Protein AF-A0AAJ0M7J4-F1 (afdb_monomer)

Secondary structure (DSSP, 8-state):
-HHHHHHHHHHHHHHHIIIIIIS--S-GGGS--SS--GGG-SSHHHIIIIIS--HHHHHHHHHHHHHHHHTT----TTTS-HHHHHHHHHHHHHHHHHHHHHHHHS---HHHHHHHHHHHHHHHHH---

Radius of gyration: 16.6 Å; Cα contacts (8 Å, |Δi|>4): 104; chains: 1; bounding box: 40×39×37 Å

Sequence (129 aa):
MIYTWWALTAAHDFFSVIFICILRWDEPHEWPPLFGSLSEAYSLRRFWGVFWHSLNRSLADAYLPLACLCLGLRGNKNTIHPALRALWVFFFSAVFHAAANCAQFGRPNMAKEMKFFMANFAVCHAETV

Foldseek 3Di:
DVVVVVVVQVVLVVVCCCCCPPVVPDDPVVSDDQAADPVQPPALLSCVPHGHGCVLLVVLLVCVVVVCVVVVNPDDSVRDDVLVSLVSSLLSQLVVVQVVCCVPPVDRPSVVSNVVSVVSSVR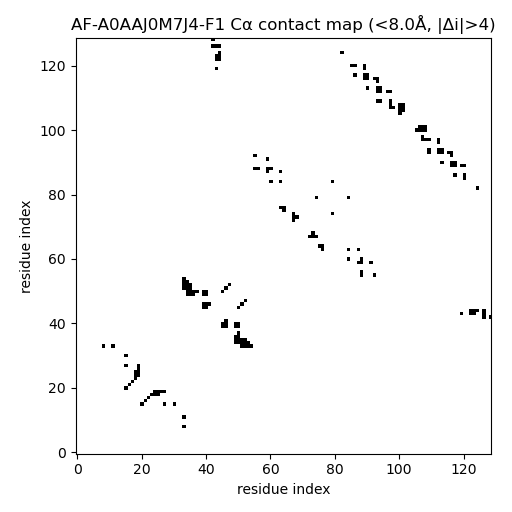SVPDPD

pLDDT: mean 87.59, std 9.08, range [57.28, 97.75]

Solvent-accessible surface area (backbone atoms only — not comparable to full-atom values): 7355 Å² total; per-residue (Å²): 110,69,68,60,50,54,52,51,52,53,50,49,54,55,49,48,47,44,37,38,73,71,67,60,77,50,58,76,81,80,63,63,78,63,54,47,58,75,85,55,44,82,43,69,46,34,26,62,72,54,19,42,61,55,76,62,49,64,56,38,59,72,46,43,66,59,55,30,55,79,68,70,47,92,59,58,87,92,66,55,54,68,68,57,54,49,50,48,40,34,52,52,48,18,53,52,54,20,51,48,40,26,73,76,68,72,45,83,41,46,71,60,32,41,53,52,31,52,50,51,46,52,52,38,66,70,54,86,125

Structure (mmCIF, N/CA/C/O backbone):
data_AF-A0AAJ0M7J4-F1
#
_entry.id   AF-A0AAJ0M7J4-F1
#
loop_
_atom_site.group_PDB
_atom_site.id
_atom_site.type_symbol
_atom_site.label_atom_id
_atom_site.label_alt_id
_atom_site.label_comp_id
_atom_site.label_asym_id
_atom_site.label_entity_id
_atom_site.label_seq_id
_atom_site.pdbx_PDB_ins_code
_atom_site.Cartn_x
_atom_site.Cartn_y
_atom_site.Cartn_z
_atom_site.occupancy
_atom_site.B_iso_or_equiv
_atom_site.auth_seq_id
_atom_site.auth_comp_id
_atom_site.auth_asym_id
_atom_site.auth_atom_id
_atom_site.pdbx_PDB_model_num
ATOM 1 N N . MET A 1 1 ? -10.564 0.235 7.846 1.00 63.06 1 MET A N 1
ATOM 2 C CA . MET A 1 1 ? -10.538 -0.324 6.476 1.00 63.06 1 MET A CA 1
ATOM 3 C C . MET A 1 1 ? -11.744 0.073 5.628 1.00 63.06 1 MET A C 1
ATOM 5 O O . MET A 1 1 ? -11.526 0.488 4.502 1.00 63.06 1 MET A O 1
ATOM 9 N N . ILE A 1 2 ? -12.987 0.026 6.129 1.00 74.38 2 ILE A N 1
ATOM 10 C CA . ILE A 1 2 ? -14.164 0.458 5.339 1.00 74.38 2 ILE A CA 1
ATOM 11 C C . ILE A 1 2 ? -14.093 1.951 4.965 1.00 74.38 2 ILE A C 1
ATOM 13 O O . ILE A 1 2 ? -14.268 2.301 3.806 1.00 74.38 2 ILE A O 1
ATOM 17 N N . TYR A 1 3 ? -13.749 2.828 5.915 1.00 77.69 3 TYR A N 1
ATOM 18 C CA . TYR A 1 3 ? -13.607 4.268 5.648 1.00 77.69 3 TYR A CA 1
ATOM 19 C C . TYR A 1 3 ? -12.571 4.589 4.566 1.00 77.69 3 TYR A C 1
ATOM 21 O O . TYR A 1 3 ? -12.837 5.381 3.671 1.00 77.69 3 TYR A O 1
ATOM 29 N N . THR A 1 4 ? -11.402 3.949 4.625 1.00 80.38 4 THR A N 1
ATOM 30 C CA . THR A 1 4 ? -10.334 4.134 3.633 1.00 80.38 4 THR A CA 1
ATOM 31 C C . THR A 1 4 ? -10.740 3.623 2.256 1.00 80.38 4 THR A C 1
ATOM 33 O O . THR A 1 4 ? -10.356 4.218 1.259 1.00 80.38 4 THR A O 1
ATOM 36 N N . TRP A 1 5 ? -11.535 2.551 2.198 1.00 82.44 5 TRP A N 1
ATOM 37 C CA . TRP A 1 5 ? -12.058 2.019 0.944 1.00 82.44 5 TRP A CA 1
ATOM 38 C C . TRP A 1 5 ? -12.991 3.026 0.265 1.00 82.44 5 TRP A C 1
ATOM 40 O O . TRP A 1 5 ? -12.717 3.445 -0.854 1.00 82.44 5 TRP A O 1
ATOM 50 N N . TRP A 1 6 ? -14.012 3.508 0.982 1.00 86.44 6 TRP A N 1
ATOM 51 C CA . TRP A 1 6 ? -14.934 4.517 0.452 1.00 86.44 6 TRP A CA 1
ATOM 52 C C . TRP A 1 6 ? -14.229 5.812 0.055 1.00 86.44 6 TRP A C 1
ATOM 54 O O . TRP A 1 6 ? -14.510 6.352 -1.008 1.00 86.44 6 TRP A O 1
ATOM 64 N N . ALA A 1 7 ? -13.303 6.297 0.886 1.00 87.75 7 ALA A N 1
ATOM 65 C CA . ALA A 1 7 ? -12.572 7.527 0.603 1.00 87.75 7 ALA A CA 1
ATOM 66 C C . ALA A 1 7 ? -11.730 7.421 -0.679 1.00 87.75 7 ALA A C 1
ATOM 68 O O . ALA A 1 7 ? -11.742 8.342 -1.492 1.00 87.75 7 ALA A O 1
ATOM 69 N N . LEU A 1 8 ? -11.025 6.301 -0.879 1.00 89.38 8 LEU A N 1
ATOM 70 C CA . LEU A 1 8 ? -10.204 6.088 -2.073 1.00 89.38 8 LEU A CA 1
ATOM 71 C C . LEU A 1 8 ? -11.051 5.888 -3.330 1.00 89.38 8 LEU A C 1
ATOM 73 O O . LEU A 1 8 ? -10.724 6.473 -4.357 1.00 89.38 8 LEU A O 1
ATOM 77 N N . THR A 1 9 ? -12.144 5.123 -3.253 1.00 90.81 9 THR A N 1
ATOM 78 C CA . THR A 1 9 ? -13.068 4.947 -4.385 1.00 90.81 9 THR A CA 1
ATOM 79 C C . THR A 1 9 ? -13.713 6.274 -4.775 1.00 90.81 9 THR A C 1
ATOM 81 O O . THR A 1 9 ? -13.679 6.647 -5.940 1.00 90.81 9 THR A O 1
ATOM 84 N N . ALA A 1 10 ? -14.208 7.048 -3.804 1.00 92.06 10 ALA A N 1
ATOM 85 C CA . ALA A 1 10 ? -14.803 8.353 -4.080 1.00 92.06 10 ALA A CA 1
ATOM 86 C C . ALA A 1 10 ?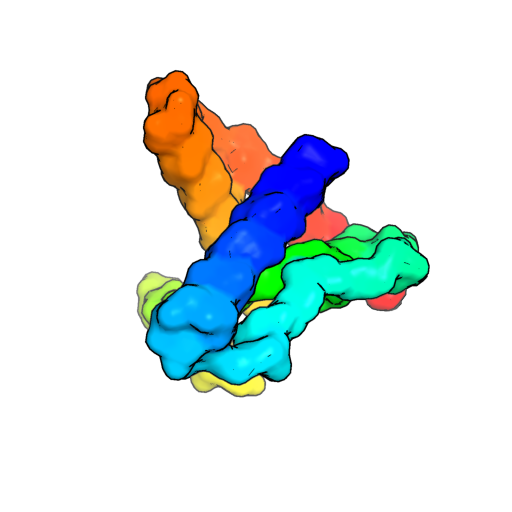 -13.798 9.327 -4.717 1.00 92.06 10 ALA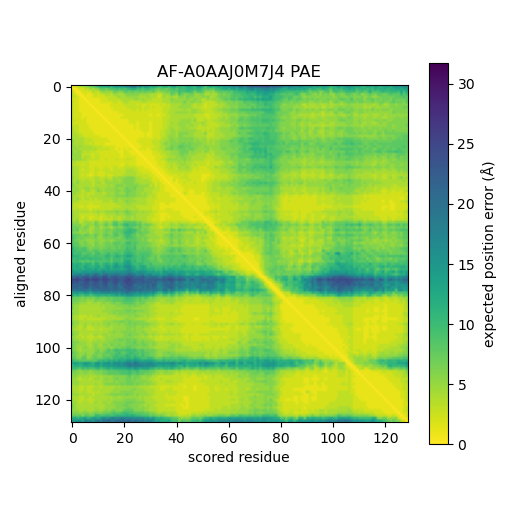 A C 1
ATOM 88 O O . ALA A 1 10 ? -14.145 10.039 -5.657 1.00 92.06 10 ALA A O 1
ATOM 89 N N . ALA A 1 11 ? -12.550 9.347 -4.236 1.00 92.50 11 ALA A N 1
ATOM 90 C CA . ALA A 1 11 ? -11.495 10.159 -4.835 1.00 92.50 11 ALA A CA 1
ATOM 91 C C . ALA A 1 11 ? -11.160 9.695 -6.262 1.00 92.50 11 ALA A C 1
ATOM 93 O O . ALA A 1 11 ? -11.044 10.527 -7.158 1.00 92.50 11 ALA A O 1
ATOM 94 N N . HIS A 1 12 ? -11.037 8.384 -6.481 1.00 93.12 12 HIS A N 1
ATOM 95 C CA . HIS A 1 12 ? -10.786 7.807 -7.799 1.00 93.12 12 HIS A CA 1
ATOM 96 C C . HIS A 1 12 ? -11.876 8.179 -8.800 1.00 93.12 12 HIS A C 1
ATOM 98 O O . HIS A 1 12 ? -11.569 8.698 -9.869 1.00 93.12 12 HIS A O 1
ATOM 104 N N . ASP A 1 13 ? -13.141 7.993 -8.430 1.00 93.94 13 ASP A N 1
ATOM 105 C CA . ASP A 1 13 ? -14.276 8.301 -9.295 1.00 93.94 13 ASP A CA 1
ATOM 106 C C . ASP A 1 13 ? -14.331 9.801 -9.601 1.00 93.94 13 ASP A C 1
ATOM 108 O O . ASP A 1 13 ? -14.456 10.195 -10.761 1.00 93.94 13 ASP A O 1
ATOM 112 N N . PHE A 1 14 ? -14.142 10.647 -8.583 1.00 96.00 14 PHE A N 1
ATOM 113 C CA . PHE A 1 14 ? -14.098 12.099 -8.746 1.00 96.00 14 PHE A CA 1
ATOM 114 C C . PHE A 1 14 ? -13.013 12.547 -9.733 1.00 96.00 14 PHE A C 1
ATOM 116 O O . PHE A 1 14 ? -13.300 13.309 -10.659 1.00 96.00 14 PHE A O 1
ATOM 123 N N . PHE A 1 15 ? -11.776 12.065 -9.575 1.00 95.50 15 PHE A N 1
ATOM 124 C CA . PHE A 1 15 ? -10.694 12.428 -10.487 1.00 95.50 15 PHE A CA 1
ATOM 125 C C . PHE A 1 15 ? -10.882 11.818 -11.879 1.00 95.50 15 PHE A C 1
ATOM 127 O O . PHE A 1 15 ? -10.659 12.524 -12.858 1.00 95.50 15 PHE A O 1
ATOM 134 N N . SER A 1 16 ? -11.382 10.585 -11.995 1.00 95.50 16 SER A N 1
ATOM 135 C CA . SER A 1 16 ? -11.656 9.971 -13.301 1.00 95.50 16 SER A CA 1
ATOM 136 C C . SER A 1 16 ? -12.633 10.816 -14.130 1.00 95.50 16 SER A C 1
ATOM 138 O O . SER A 1 16 ? -12.382 11.085 -15.302 1.00 95.50 16 SER A O 1
ATOM 140 N N . VAL A 1 17 ? -13.691 11.358 -13.512 1.00 96.44 17 VAL A N 1
ATOM 141 C CA . VAL A 1 17 ? -14.641 12.257 -14.187 1.00 96.44 17 VAL A CA 1
ATOM 142 C C . VAL A 1 17 ? -13.953 13.538 -14.656 1.00 96.44 17 VAL A C 1
ATOM 144 O O . VAL A 1 17 ? -14.190 13.989 -15.777 1.00 96.44 17 VAL A O 1
ATOM 147 N N . ILE A 1 18 ? -13.088 14.128 -13.830 1.00 97.50 18 ILE A N 1
A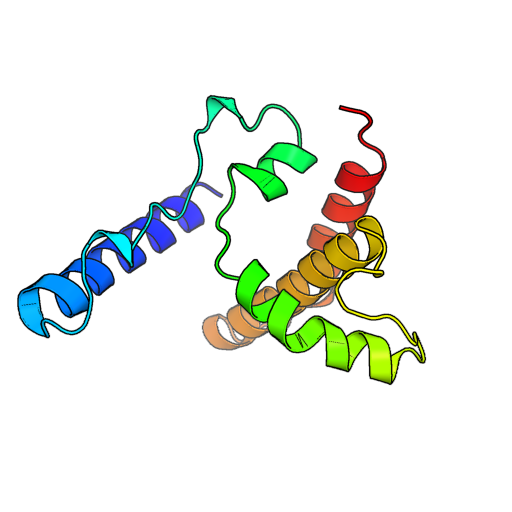TOM 148 C CA . ILE A 1 18 ? -12.354 15.341 -14.203 1.00 97.50 18 ILE A CA 1
ATOM 149 C C . ILE A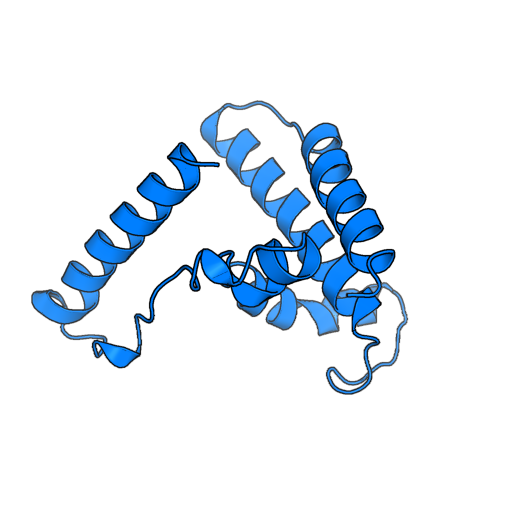 1 18 ? -11.429 15.068 -15.394 1.00 97.50 18 ILE A C 1
ATOM 151 O O . ILE A 1 18 ? -11.511 15.774 -16.398 1.00 97.50 18 ILE A O 1
ATOM 155 N N . PHE A 1 19 ? -10.572 14.054 -15.308 1.00 96.88 19 PHE A N 1
ATOM 156 C CA . PHE A 1 19 ? -9.533 13.805 -16.308 1.00 96.88 19 PHE A CA 1
ATOM 157 C C . PHE A 1 19 ? -10.103 13.271 -17.631 1.00 96.88 19 PHE A C 1
ATOM 159 O O . PHE A 1 19 ? -9.676 13.718 -18.697 1.00 96.88 19 PHE A O 1
ATOM 166 N N . ILE A 1 20 ? -11.128 12.414 -17.578 1.00 96.88 20 ILE A N 1
ATOM 167 C CA . ILE A 1 20 ? -11.746 11.812 -18.769 1.00 96.88 20 ILE A CA 1
ATOM 168 C C . ILE A 1 20 ? -12.804 12.733 -19.386 1.00 96.88 20 ILE A C 1
ATOM 170 O O . ILE A 1 20 ? -12.805 12.969 -20.594 1.00 96.88 20 ILE A O 1
ATOM 174 N N . CYS A 1 21 ? -13.754 13.245 -18.595 1.00 96.06 21 CYS A N 1
ATOM 175 C CA . CYS A 1 21 ? -14.927 13.934 -19.147 1.00 96.06 21 CYS A CA 1
ATOM 176 C C . CYS A 1 21 ? -14.710 15.438 -19.330 1.00 96.06 21 CYS A C 1
ATOM 178 O O . CYS A 1 21 ? -15.213 16.000 -20.306 1.00 96.06 21 CYS A O 1
ATOM 180 N N . ILE A 1 22 ? -14.001 16.085 -18.399 1.00 95.81 22 ILE A N 1
ATOM 181 C CA . ILE A 1 22 ? -13.819 17.544 -18.394 1.00 95.81 22 ILE A CA 1
ATOM 182 C C . ILE A 1 22 ? -12.554 17.928 -19.161 1.00 95.81 22 ILE A C 1
ATOM 184 O O . ILE A 1 22 ? -12.626 18.708 -20.108 1.00 95.81 22 ILE A O 1
ATOM 188 N N . LEU A 1 23 ? -11.406 17.381 -18.758 1.00 97.00 23 LEU A N 1
ATOM 189 C CA . LEU A 1 23 ? -10.100 17.735 -19.316 1.00 97.00 23 LEU A CA 1
ATOM 190 C C . LEU A 1 23 ? -9.782 16.986 -20.610 1.00 97.00 23 LEU A C 1
ATOM 192 O O . LEU A 1 23 ? -9.037 17.515 -21.433 1.00 97.00 23 LEU A O 1
ATOM 196 N N . ARG A 1 24 ? -10.378 15.798 -20.807 1.00 94.94 24 ARG A N 1
ATOM 197 C CA . ARG A 1 24 ? -10.150 14.929 -21.976 1.00 94.94 24 ARG A CA 1
ATOM 198 C C . ARG A 1 24 ? -8.670 14.555 -22.141 1.00 94.94 24 ARG A C 1
ATOM 200 O O . ARG A 1 24 ? -8.171 14.502 -23.260 1.00 94.94 24 ARG A O 1
ATOM 207 N N . TRP A 1 25 ? -7.961 14.372 -21.029 1.00 97.75 25 TRP A N 1
ATOM 208 C CA . TRP A 1 25 ? -6.543 13.996 -21.033 1.00 97.75 25 TRP A CA 1
ATOM 209 C C . TRP A 1 25 ? -6.340 12.489 -21.062 1.00 97.75 25 TRP A C 1
ATOM 211 O O . TRP A 1 25 ? -5.392 12.034 -21.695 1.00 97.75 25 TRP A O 1
ATOM 221 N N . ASP A 1 26 ? -7.261 11.756 -20.439 1.00 96.25 26 ASP A N 1
ATOM 222 C CA . ASP A 1 26 ? -7.147 10.318 -20.243 1.00 96.25 26 ASP A CA 1
ATOM 223 C C . ASP A 1 26 ? -8.351 9.589 -20.855 1.00 96.25 26 ASP A C 1
ATOM 225 O O . ASP A 1 26 ? -9.465 10.120 -20.940 1.00 96.25 26 ASP A O 1
ATOM 229 N N . GLU A 1 27 ? -8.138 8.332 -21.214 1.00 96.06 27 GLU A N 1
ATOM 230 C CA . GLU A 1 27 ? -9.148 7.384 -21.661 1.00 96.06 27 GLU A CA 1
ATOM 231 C C . GLU A 1 27 ? -9.664 6.518 -20.491 1.00 96.06 27 GLU A C 1
ATOM 233 O O . GLU A 1 27 ? -8.927 6.227 -19.545 1.00 96.06 27 GLU A O 1
ATOM 238 N N . PRO A 1 28 ? -10.907 5.995 -20.544 1.00 92.88 28 PRO A N 1
ATOM 239 C CA . PRO A 1 28 ? -11.484 5.209 -19.446 1.00 92.88 28 PRO A CA 1
ATOM 240 C C . PRO A 1 28 ? -10.665 3.989 -19.006 1.00 92.88 28 PRO A C 1
ATOM 242 O O . PRO A 1 28 ? -10.700 3.604 -17.840 1.00 92.88 28 PRO A O 1
ATOM 245 N N . HIS A 1 29 ? -9.926 3.365 -19.925 1.00 92.94 29 HIS A N 1
ATOM 246 C CA . HIS A 1 29 ? -9.115 2.184 -19.620 1.00 92.94 29 HIS A CA 1
ATOM 247 C C . HIS A 1 29 ? -7.840 2.513 -18.821 1.00 92.94 29 HIS A C 1
ATOM 249 O O . HIS A 1 29 ? -7.245 1.608 -18.237 1.00 92.94 29 HIS A O 1
ATOM 255 N N . GLU A 1 30 ? -7.440 3.788 -18.770 1.00 91.69 30 GLU A N 1
ATOM 256 C CA . GLU A 1 30 ? -6.304 4.273 -17.977 1.00 91.69 30 GLU A CA 1
ATOM 257 C C . GLU A 1 30 ? -6.656 4.424 -16.486 1.00 91.69 30 GLU A C 1
ATOM 259 O O . 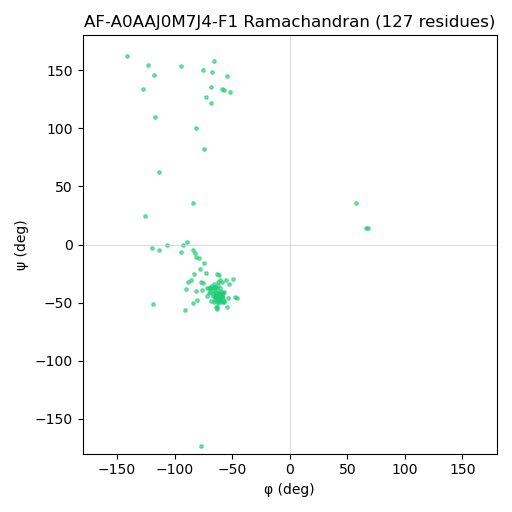GLU A 1 30 ? -5.761 4.521 -15.648 1.00 91.69 30 GLU A O 1
ATOM 264 N N . TRP A 1 31 ? -7.949 4.349 -16.144 1.00 91.75 31 TRP A N 1
ATOM 265 C CA . TRP A 1 31 ? -8.492 4.421 -14.782 1.00 91.75 31 TRP A CA 1
ATOM 266 C C . TRP A 1 31 ? -9.122 3.081 -14.346 1.00 91.75 31 TRP A C 1
ATOM 268 O O . TRP A 1 31 ? -10.335 3.004 -14.118 1.00 91.75 31 TRP A O 1
ATOM 278 N N . PRO A 1 32 ? -8.346 1.980 -14.256 1.00 90.88 32 PRO A N 1
ATOM 279 C CA . PRO A 1 32 ? -8.884 0.683 -13.859 1.00 90.88 32 PRO A CA 1
ATOM 280 C C . PRO A 1 32 ? -9.381 0.703 -12.401 1.00 90.88 32 PRO A C 1
ATOM 282 O O . PRO A 1 32 ? -8.903 1.503 -11.595 1.00 90.88 32 PRO A O 1
ATOM 285 N N . PRO A 1 33 ? -10.282 -0.220 -12.010 1.00 89.75 33 PRO A N 1
ATOM 286 C CA . PRO A 1 33 ? -10.750 -0.316 -10.632 1.00 89.75 33 PRO A CA 1
ATOM 287 C C . PRO A 1 33 ? -9.594 -0.400 -9.630 1.00 89.75 33 PRO A C 1
ATOM 289 O O . PRO A 1 33 ? -8.695 -1.231 -9.768 1.00 89.75 33 PRO A O 1
ATOM 292 N N . LEU A 1 34 ? -9.646 0.429 -8.582 1.00 89.38 34 LEU A N 1
ATOM 293 C CA . LEU A 1 34 ? -8.612 0.441 -7.546 1.00 89.38 34 LEU A CA 1
ATOM 294 C C . LEU A 1 34 ? -8.504 -0.883 -6.792 1.00 89.38 34 LEU A C 1
ATOM 296 O O . LEU A 1 34 ? -7.418 -1.222 -6.337 1.00 89.38 34 LEU A O 1
ATOM 300 N N . PHE A 1 35 ? -9.609 -1.601 -6.614 1.00 91.88 35 PHE A N 1
ATOM 301 C CA . PHE A 1 35 ? -9.673 -2.810 -5.800 1.00 91.88 35 PHE A CA 1
ATOM 302 C C . PHE A 1 35 ? -10.052 -4.019 -6.657 1.00 91.88 35 PHE A C 1
ATOM 304 O O . PHE A 1 35 ? -10.847 -3.908 -7.590 1.00 91.88 35 PHE A O 1
ATOM 311 N N . GLY A 1 36 ? -9.498 -5.180 -6.314 1.00 90.69 36 GLY A N 1
ATOM 312 C CA . GLY A 1 36 ? -9.884 -6.461 -6.899 1.00 90.69 36 GLY A CA 1
ATOM 313 C C . GLY A 1 36 ? -11.203 -6.999 -6.333 1.00 90.69 36 GLY A C 1
ATOM 314 O O . GLY A 1 36 ? -11.880 -6.354 -5.531 1.00 90.69 36 GLY A O 1
ATOM 315 N N . SER A 1 37 ? -11.556 -8.229 -6.714 1.00 91.38 37 SER A N 1
ATOM 316 C CA . SER A 1 37 ? -12.729 -8.906 -6.150 1.00 91.38 37 SER A CA 1
ATOM 317 C C . SER A 1 37 ? -12.512 -9.262 -4.678 1.00 91.38 37 SER A C 1
ATOM 319 O O . SER A 1 37 ? -11.480 -9.825 -4.308 1.00 91.38 37 SER A O 1
ATOM 321 N N . LEU A 1 38 ? -13.520 -9.003 -3.841 1.00 89.62 38 LEU A N 1
ATOM 322 C CA . LEU A 1 38 ? -13.503 -9.375 -2.424 1.00 89.62 38 LEU A CA 1
ATOM 323 C C . LEU A 1 38 ? -13.438 -10.900 -2.220 1.00 89.62 38 LEU A C 1
ATOM 325 O O . LEU A 1 38 ? -12.906 -11.354 -1.212 1.00 89.62 38 LEU A O 1
ATOM 329 N N . SER A 1 39 ? -13.914 -11.697 -3.185 1.00 93.19 39 SER A N 1
ATOM 330 C CA . SER A 1 39 ? -13.818 -13.166 -3.141 1.00 93.19 39 SER A CA 1
ATOM 331 C C . SER A 1 39 ? -12.373 -13.671 -3.102 1.00 93.19 39 SER A C 1
ATOM 333 O O . SER A 1 39 ? -12.109 -14.748 -2.578 1.00 93.19 39 SER A O 1
ATOM 335 N N . GLU A 1 40 ? -11.431 -12.884 -3.624 1.00 92.69 40 GLU A N 1
ATOM 336 C CA . GLU A 1 40 ? -10.013 -13.240 -3.685 1.00 92.69 40 GLU A CA 1
ATOM 337 C C . GLU A 1 40 ? -9.277 -12.976 -2.366 1.00 92.69 40 GLU A C 1
ATOM 339 O O . GLU A 1 40 ? -8.146 -13.423 -2.192 1.00 92.69 40 GLU A O 1
ATOM 344 N N . ALA A 1 41 ? -9.904 -12.277 -1.418 1.00 92.88 41 ALA A N 1
ATOM 345 C CA . ALA A 1 41 ? -9.315 -11.860 -0.148 1.00 92.88 41 ALA A CA 1
ATOM 346 C C . ALA A 1 41 ? -9.371 -12.944 0.953 1.00 92.88 41 ALA A C 1
ATOM 348 O O . ALA A 1 41 ? -9.551 -12.629 2.128 1.00 92.88 41 ALA A O 1
ATOM 349 N N . TYR A 1 42 ? -9.218 -14.222 0.596 1.00 93.12 42 TYR A N 1
ATOM 350 C CA . TYR A 1 42 ? -9.309 -15.343 1.545 1.00 93.12 42 TYR A CA 1
ATOM 351 C C . TYR A 1 42 ? -8.005 -15.637 2.313 1.00 93.12 42 TYR A C 1
ATOM 353 O O . TYR A 1 42 ? -7.985 -16.494 3.194 1.00 93.12 42 TYR A O 1
ATOM 361 N N . SER A 1 43 ? -6.917 -14.933 1.997 1.00 95.00 43 SER A N 1
ATOM 362 C CA . SER A 1 43 ? -5.667 -14.929 2.766 1.00 95.00 43 SER A CA 1
ATOM 363 C C . SER A 1 43 ? -5.073 -13.530 2.811 1.00 95.00 43 SER A C 1
ATOM 365 O O . SER A 1 43 ? -5.424 -12.681 1.987 1.00 95.00 43 SER A O 1
ATOM 367 N N . LEU A 1 44 ? -4.157 -13.264 3.744 1.00 93.88 44 LEU A N 1
ATOM 368 C CA . LEU A 1 44 ? -3.576 -11.934 3.894 1.00 93.88 44 LEU A CA 1
ATOM 369 C C . LEU A 1 44 ? -2.689 -11.572 2.693 1.00 93.88 44 LEU A C 1
ATOM 371 O O . LEU A 1 44 ? -2.737 -10.445 2.195 1.00 93.88 44 LEU A O 1
ATOM 375 N N . ARG A 1 45 ? -1.945 -12.542 2.155 1.00 92.62 45 ARG A N 1
ATOM 376 C CA . ARG A 1 45 ? -1.143 -12.392 0.937 1.00 92.62 45 ARG A CA 1
ATOM 377 C C . ARG A 1 45 ? -2.012 -12.014 -0.255 1.00 92.62 45 ARG A C 1
ATOM 379 O O . ARG A 1 45 ? -1.643 -11.106 -0.999 1.00 92.62 45 ARG A O 1
ATOM 386 N N . ARG A 1 46 ? -3.167 -12.663 -0.444 1.00 93.50 46 ARG A N 1
ATOM 387 C CA . ARG A 1 46 ? -4.083 -12.312 -1.544 1.00 93.50 46 ARG A CA 1
ATOM 388 C C . ARG A 1 46 ? -4.845 -11.027 -1.274 1.00 93.50 46 ARG A C 1
ATOM 390 O O . ARG A 1 46 ? -5.061 -10.255 -2.204 1.00 93.50 46 ARG A O 1
ATOM 397 N N . PHE A 1 47 ? -5.175 -10.746 -0.017 1.00 93.81 47 PHE A N 1
ATOM 398 C CA . PHE A 1 47 ? -5.743 -9.466 0.375 1.00 93.81 47 PHE A CA 1
ATOM 399 C C . PHE A 1 47 ? -4.839 -8.317 -0.091 1.00 93.81 47 PHE A C 1
ATOM 401 O O . PHE A 1 47 ? -5.296 -7.461 -0.837 1.00 93.81 47 PHE A O 1
ATOM 408 N N . TRP A 1 48 ? -3.547 -8.323 0.253 1.00 92.75 48 TRP A N 1
ATOM 409 C CA . TRP A 1 48 ? -2.628 -7.245 -0.140 1.00 92.75 48 TRP A CA 1
ATOM 410 C C . TRP A 1 48 ? -2.167 -7.321 -1.604 1.00 92.75 48 TRP A C 1
ATOM 412 O O . TRP A 1 48 ? -1.912 -6.290 -2.228 1.00 92.75 48 TRP A O 1
ATOM 422 N N . GLY A 1 49 ? -2.035 -8.529 -2.159 1.00 90.31 49 GLY A N 1
ATOM 423 C CA . GLY A 1 49 ? -1.502 -8.755 -3.504 1.00 90.31 49 GLY A CA 1
ATOM 424 C C . GLY A 1 49 ? -2.530 -8.658 -4.634 1.00 90.31 49 GLY A C 1
ATOM 425 O O . GLY A 1 49 ? -2.172 -8.259 -5.742 1.00 90.31 49 GLY A O 1
ATOM 426 N N . VAL A 1 50 ? -3.793 -8.994 -4.375 1.00 91.44 50 VAL A N 1
ATOM 427 C CA . VAL A 1 50 ? -4.847 -9.105 -5.400 1.00 91.44 50 VAL A CA 1
ATOM 428 C C . VAL A 1 50 ? -5.974 -8.116 -5.138 1.00 91.44 50 VAL A C 1
ATOM 430 O O . VAL A 1 50 ? -6.344 -7.364 -6.032 1.00 91.44 50 VAL A O 1
ATOM 433 N N . PHE A 1 51 ? -6.506 -8.094 -3.917 1.00 92.44 51 PHE A N 1
ATOM 434 C CA . PHE A 1 51 ? -7.683 -7.289 -3.597 1.00 92.44 51 PHE A CA 1
ATOM 435 C C . PHE A 1 51 ? -7.353 -5.811 -3.336 1.00 92.44 51 PHE A C 1
ATOM 437 O O . PHE A 1 51 ? -8.026 -4.925 -3.857 1.00 92.44 51 PHE A O 1
ATOM 444 N N . TRP A 1 52 ? -6.337 -5.527 -2.522 1.00 92.12 52 TRP A N 1
ATOM 445 C CA . TRP A 1 52 ? -6.024 -4.173 -2.076 1.00 92.12 52 TRP A CA 1
ATOM 446 C C . TRP A 1 52 ? -5.355 -3.336 -3.170 1.00 92.12 52 TRP A C 1
ATOM 448 O O . TRP A 1 52 ? -4.612 -3.853 -4.012 1.00 92.12 52 TRP A O 1
ATOM 458 N N . HIS A 1 53 ? -5.581 -2.021 -3.117 1.00 87.62 53 HIS A N 1
ATOM 459 C CA . HIS A 1 53 ? -5.158 -1.096 -4.161 1.00 87.62 53 HIS A CA 1
ATOM 460 C C . HIS A 1 53 ? -3.664 -1.157 -4.498 1.00 87.62 53 HIS A C 1
ATOM 462 O O . HIS A 1 53 ? -2.799 -1.357 -3.642 1.00 87.62 53 HIS A O 1
ATOM 468 N N . SER A 1 54 ? -3.343 -0.951 -5.776 1.00 81.62 54 SER A N 1
ATOM 469 C CA . SER A 1 54 ? -1.975 -1.015 -6.307 1.00 81.62 54 SER A CA 1
ATOM 470 C C . SER A 1 54 ? -1.248 0.333 -6.340 1.00 81.62 54 SER A C 1
ATOM 472 O O . SER A 1 54 ? -0.070 0.352 -6.683 1.00 81.62 54 SER A O 1
ATOM 474 N N . LEU A 1 55 ? -1.890 1.432 -5.915 1.00 81.69 55 LEU A N 1
ATOM 475 C CA . LEU A 1 55 ? -1.333 2.800 -5.960 1.00 81.69 55 LEU A CA 1
ATOM 476 C C . LEU A 1 55 ? 0.107 2.903 -5.423 1.00 81.69 55 LEU A C 1
ATOM 478 O O . LEU A 1 55 ? 0.977 3.485 -6.065 1.00 81.69 55 LEU A O 1
ATOM 482 N N . ASN A 1 56 ? 0.390 2.270 -4.280 1.00 80.12 56 ASN A N 1
ATOM 483 C CA . ASN A 1 56 ? 1.729 2.298 -3.686 1.00 80.12 56 ASN A CA 1
ATOM 484 C C . ASN A 1 56 ? 2.719 1.342 -4.361 1.00 80.12 56 ASN A C 1
ATOM 486 O O . ASN A 1 56 ? 3.922 1.531 -4.208 1.00 80.12 56 ASN A O 1
ATOM 490 N N . ARG A 1 57 ? 2.253 0.313 -5.082 1.00 81.88 57 ARG A N 1
ATOM 491 C CA . ARG A 1 57 ? 3.132 -0.694 -5.695 1.00 81.88 57 ARG A CA 1
ATOM 492 C C . ARG A 1 57 ? 3.949 -0.086 -6.824 1.00 81.88 57 ARG A C 1
ATOM 494 O O . ARG A 1 57 ? 5.165 -0.212 -6.798 1.00 81.88 57 ARG A O 1
ATOM 501 N N . SER A 1 58 ? 3.309 0.641 -7.739 1.00 79.62 58 SER A N 1
ATOM 502 C CA . SER A 1 58 ? 4.000 1.284 -8.864 1.00 79.62 58 SER A CA 1
ATOM 503 C C . SER A 1 58 ? 5.057 2.285 -8.389 1.00 79.62 58 SER A C 1
ATOM 505 O O . SER A 1 58 ? 6.176 2.295 -8.898 1.00 79.62 58 SER A O 1
ATOM 507 N N . LEU A 1 59 ? 4.730 3.082 -7.365 1.00 80.38 59 LEU A N 1
ATOM 508 C CA . LEU A 1 59 ? 5.681 4.007 -6.745 1.00 80.38 59 LEU A CA 1
ATOM 509 C C . LEU A 1 59 ? 6.821 3.259 -6.045 1.00 80.38 59 LEU A C 1
ATOM 511 O O . LEU A 1 59 ? 7.988 3.552 -6.290 1.00 80.38 59 LEU A O 1
ATOM 515 N N . ALA A 1 60 ? 6.512 2.264 -5.211 1.00 83.12 60 ALA A N 1
ATOM 516 C CA . ALA A 1 60 ? 7.531 1.480 -4.519 1.00 83.12 60 ALA A CA 1
ATOM 517 C C . ALA A 1 60 ? 8.472 0.770 -5.507 1.00 83.12 60 ALA A C 1
ATOM 519 O O . ALA A 1 60 ? 9.684 0.766 -5.298 1.00 83.12 60 ALA A O 1
ATOM 520 N N . ASP A 1 61 ? 7.943 0.224 -6.601 1.00 83.56 61 ASP A N 1
ATOM 521 C CA . ASP A 1 61 ? 8.727 -0.428 -7.650 1.00 83.56 61 ASP A CA 1
ATOM 522 C C . ASP A 1 61 ? 9.653 0.550 -8.382 1.00 83.56 61 ASP A C 1
ATOM 524 O O . ASP A 1 61 ? 10.787 0.189 -8.699 1.00 83.56 61 ASP A O 1
ATOM 528 N N . ALA A 1 62 ? 9.212 1.793 -8.604 1.00 84.00 62 ALA A N 1
ATOM 529 C CA . ALA A 1 62 ? 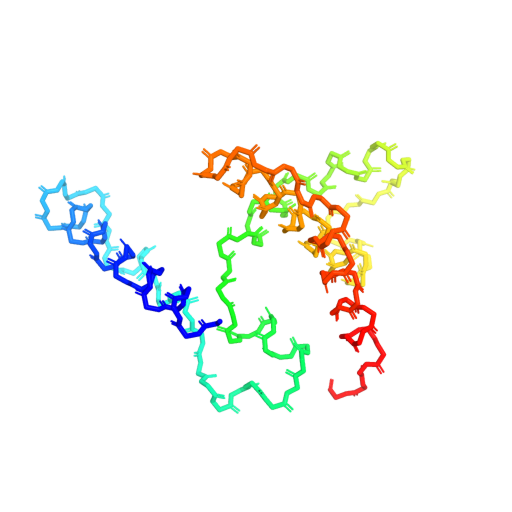10.045 2.835 -9.201 1.00 84.00 62 ALA A CA 1
ATOM 530 C C . ALA A 1 62 ? 11.270 3.173 -8.329 1.00 84.00 62 ALA A C 1
ATOM 532 O O . ALA A 1 62 ? 12.352 3.426 -8.858 1.00 84.00 62 ALA A O 1
ATOM 533 N N . TYR A 1 63 ? 11.131 3.120 -6.998 1.00 83.19 63 TYR A N 1
ATOM 534 C CA . TYR A 1 63 ? 12.217 3.408 -6.049 1.00 83.19 63 TYR A CA 1
ATOM 535 C C . TYR A 1 63 ? 12.992 2.173 -5.568 1.00 83.19 63 TYR A C 1
ATOM 537 O O . TYR A 1 63 ? 14.021 2.314 -4.904 1.00 83.19 63 TYR A O 1
ATOM 545 N N . LEU A 1 64 ? 12.558 0.962 -5.921 1.00 82.19 64 LEU A N 1
ATOM 546 C CA . LEU A 1 64 ? 13.222 -0.282 -5.530 1.00 82.19 64 LEU A CA 1
ATOM 547 C C . LEU A 1 64 ? 14.705 -0.351 -5.965 1.00 82.19 64 LEU A C 1
ATOM 549 O O . LEU A 1 64 ? 15.527 -0.759 -5.144 1.00 82.19 64 LEU A O 1
ATOM 553 N N . PRO A 1 65 ? 15.110 0.086 -7.180 1.00 80.44 65 PRO A N 1
ATOM 554 C CA . PRO A 1 65 ? 16.523 0.086 -7.571 1.00 80.44 65 PRO A CA 1
ATOM 555 C C . PRO A 1 65 ? 17.401 0.965 -6.673 1.00 80.44 65 PRO A C 1
ATOM 557 O O . PRO A 1 65 ? 18.529 0.589 -6.359 1.00 80.44 65 PRO A O 1
ATOM 560 N N . LEU A 1 66 ? 16.876 2.113 -6.229 1.00 79.06 66 LEU A N 1
ATOM 561 C CA . LEU A 1 66 ? 17.579 3.009 -5.313 1.00 79.06 66 LEU A CA 1
ATOM 562 C C . LEU A 1 66 ? 17.753 2.351 -3.941 1.00 79.06 66 LEU A C 1
ATOM 564 O O . LEU A 1 66 ? 18.848 2.370 -3.385 1.00 79.06 66 LEU A O 1
ATOM 568 N N . ALA A 1 67 ? 16.702 1.707 -3.430 1.00 78.25 67 ALA A N 1
ATOM 569 C CA . ALA A 1 67 ? 16.774 0.957 -2.181 1.00 78.25 67 ALA A CA 1
ATOM 570 C C . ALA A 1 67 ? 17.815 -0.174 -2.252 1.00 78.25 67 ALA A C 1
ATOM 572 O O . ALA A 1 67 ? 18.624 -0.332 -1.338 1.00 78.25 67 ALA A O 1
ATOM 573 N N . CYS A 1 68 ? 17.854 -0.924 -3.358 1.00 77.94 68 CYS A N 1
ATOM 574 C CA . CYS A 1 68 ? 18.859 -1.962 -3.581 1.00 77.94 68 CYS A CA 1
ATOM 575 C C . CYS A 1 68 ? 20.284 -1.399 -3.625 1.00 77.94 68 CYS A C 1
ATOM 577 O O . CYS A 1 68 ? 21.178 -1.987 -3.019 1.00 77.94 68 CYS A O 1
ATOM 579 N N . LEU A 1 69 ? 20.490 -0.248 -4.275 1.00 79.06 69 LEU A N 1
ATOM 580 C CA . LEU A 1 69 ? 21.787 0.428 -4.309 1.00 79.06 69 LEU A CA 1
ATOM 581 C C . LEU A 1 69 ? 22.253 0.824 -2.901 1.00 79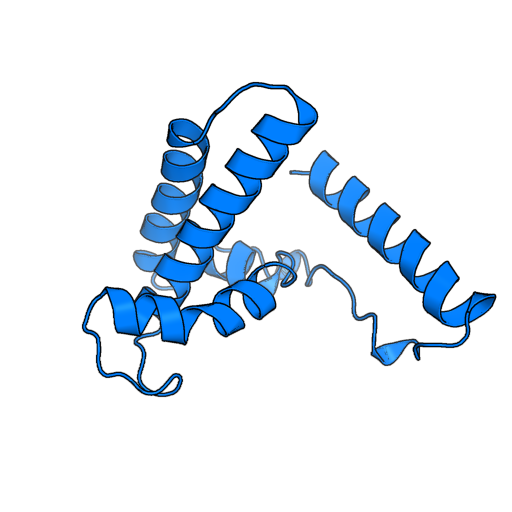.06 69 LEU A C 1
ATOM 583 O O . LEU A 1 69 ? 23.387 0.523 -2.534 1.00 79.06 69 LEU A O 1
ATOM 587 N N . CYS A 1 70 ? 21.380 1.442 -2.099 1.00 77.31 70 CYS A N 1
ATOM 588 C CA . CYS A 1 70 ? 21.694 1.830 -0.721 1.00 77.31 70 CYS A CA 1
ATOM 589 C C . CYS A 1 70 ? 22.048 0.630 0.171 1.00 77.31 70 CYS A C 1
ATOM 591 O O . CYS A 1 70 ? 22.850 0.766 1.090 1.00 77.31 70 CYS A O 1
ATOM 593 N N . LEU A 1 71 ? 21.472 -0.542 -0.107 1.00 76.19 71 LEU A N 1
ATOM 594 C CA . LEU A 1 71 ? 21.725 -1.783 0.629 1.00 76.19 71 LEU A CA 1
ATOM 595 C C . LEU A 1 71 ? 22.895 -2.607 0.061 1.00 76.19 71 LEU A C 1
ATOM 597 O O . LEU A 1 71 ? 23.156 -3.706 0.545 1.00 76.19 71 LEU A O 1
ATOM 601 N N . GLY A 1 72 ? 23.587 -2.120 -0.976 1.00 74.88 72 GLY A N 1
ATOM 602 C CA . GLY A 1 72 ? 24.675 -2.855 -1.631 1.00 74.88 72 GLY A CA 1
ATOM 603 C C . GLY A 1 72 ? 24.216 -4.106 -2.393 1.00 74.88 72 GLY A C 1
ATOM 604 O O . GLY A 1 72 ? 25.036 -4.942 -2.773 1.00 74.88 72 GLY A O 1
ATOM 605 N N . LEU A 1 73 ? 22.913 -4.247 -2.642 1.00 73.62 73 LEU A N 1
ATOM 606 C CA . LEU A 1 73 ? 22.337 -5.367 -3.374 1.00 73.62 73 LEU A CA 1
ATOM 607 C C . LEU A 1 73 ? 22.490 -5.109 -4.879 1.00 73.62 73 LEU A C 1
ATOM 609 O O . LEU A 1 73 ? 21.713 -4.374 -5.487 1.00 73.62 73 LEU A O 1
ATOM 613 N N . ARG A 1 74 ? 23.492 -5.734 -5.511 1.00 63.06 74 ARG A N 1
ATOM 614 C CA . ARG A 1 74 ? 23.615 -5.778 -6.980 1.00 63.06 74 ARG A CA 1
ATOM 615 C C . ARG A 1 74 ? 22.592 -6.760 -7.558 1.00 63.06 74 ARG A C 1
ATOM 617 O O . ARG A 1 74 ? 22.915 -7.907 -7.845 1.00 63.06 74 ARG A O 1
ATOM 624 N N . GLY A 1 75 ? 21.352 -6.310 -7.722 1.00 57.28 75 GLY A N 1
ATOM 625 C CA . GLY A 1 75 ? 20.288 -7.071 -8.377 1.00 57.28 75 GLY A CA 1
ATOM 626 C C . GLY A 1 75 ? 19.621 -6.262 -9.485 1.00 57.28 75 GLY A C 1
ATOM 627 O O . GLY A 1 75 ? 19.276 -5.101 -9.289 1.00 57.28 7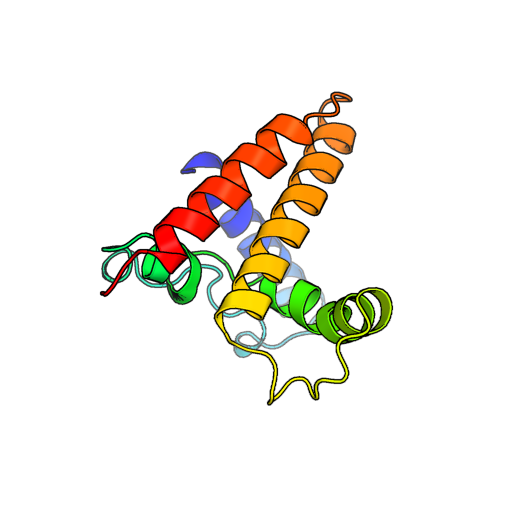5 GLY A O 1
ATOM 628 N N . ASN A 1 76 ? 19.414 -6.873 -10.652 1.00 59.69 76 ASN A N 1
ATOM 629 C CA . ASN A 1 76 ? 18.464 -6.360 -11.640 1.00 59.69 76 ASN A CA 1
ATOM 630 C C . ASN A 1 76 ? 17.043 -6.501 -11.049 1.00 59.69 76 ASN A C 1
ATOM 632 O O . ASN A 1 76 ? 16.791 -7.450 -10.309 1.00 59.69 76 ASN A O 1
ATOM 636 N N . LYS A 1 77 ? 16.101 -5.605 -11.375 1.00 58.22 77 LYS A N 1
ATOM 637 C CA . LYS A 1 77 ? 14.693 -5.661 -10.916 1.00 58.22 77 LYS A CA 1
ATOM 638 C C . LYS A 1 77 ? 14.038 -7.039 -11.112 1.00 58.22 77 LYS A C 1
ATOM 640 O O . LYS A 1 77 ? 13.194 -7.438 -10.320 1.00 58.22 77 LYS A O 1
ATOM 645 N N . ASN A 1 78 ? 14.483 -7.780 -12.129 1.00 59.97 78 ASN A N 1
ATOM 646 C CA . ASN A 1 78 ? 14.003 -9.123 -12.470 1.00 59.97 78 ASN A CA 1
ATOM 647 C C . ASN A 1 78 ? 14.641 -10.251 -11.633 1.00 59.97 78 ASN A C 1
ATOM 649 O O . ASN A 1 78 ? 14.244 -11.403 -11.757 1.00 59.97 78 ASN A O 1
ATOM 653 N N . THR A 1 79 ? 15.644 -9.940 -10.813 1.00 64.62 79 THR A N 1
ATOM 654 C CA . THR A 1 79 ? 16.423 -10.893 -10.002 1.00 64.62 79 THR A CA 1
ATOM 655 C C . THR A 1 79 ? 16.196 -10.691 -8.501 1.00 64.62 79 THR A C 1
ATOM 657 O O . THR A 1 79 ? 16.711 -11.451 -7.685 1.00 64.62 79 THR A O 1
ATOM 660 N N . ILE A 1 80 ? 15.432 -9.665 -8.111 1.00 69.88 80 ILE A N 1
ATOM 661 C CA . ILE A 1 80 ? 15.105 -9.409 -6.707 1.00 69.88 80 ILE A CA 1
ATOM 662 C C . ILE A 1 80 ? 14.106 -10.465 -6.239 1.00 69.88 80 ILE A C 1
ATOM 664 O O . ILE A 1 80 ? 13.052 -10.660 -6.844 1.00 69.88 80 ILE A O 1
ATOM 668 N N . HIS A 1 81 ? 14.434 -11.128 -5.131 1.00 80.50 81 HIS A N 1
ATOM 669 C CA . HIS A 1 81 ? 13.570 -12.140 -4.541 1.00 80.50 81 HIS A CA 1
ATOM 670 C C . HIS A 1 81 ? 12.181 -11.543 -4.222 1.00 80.50 81 HIS A C 1
ATOM 672 O O . HIS A 1 81 ? 12.120 -10.476 -3.600 1.00 80.50 81 HIS A O 1
ATOM 678 N N . PRO A 1 82 ? 11.062 -12.209 -4.571 1.00 83.44 82 PRO A N 1
ATOM 679 C CA . PRO A 1 82 ? 9.713 -11.673 -4.356 1.00 83.44 82 PRO A CA 1
ATOM 680 C C . PRO A 1 82 ? 9.446 -11.230 -2.912 1.00 83.44 82 PRO A C 1
ATOM 682 O O . PRO A 1 82 ? 8.781 -10.222 -2.687 1.00 83.44 82 PRO A O 1
ATOM 685 N N . ALA A 1 83 ? 10.027 -11.930 -1.931 1.00 86.12 83 ALA A N 1
ATOM 686 C CA . ALA A 1 83 ? 9.925 -11.551 -0.521 1.00 86.12 83 ALA A CA 1
ATOM 687 C C . ALA A 1 83 ? 10.618 -10.213 -0.200 1.00 86.12 83 ALA A C 1
ATOM 689 O O . ALA A 1 83 ? 10.094 -9.447 0.599 1.00 86.12 83 ALA A O 1
ATOM 690 N N . LEU A 1 84 ? 11.754 -9.896 -0.835 1.00 85.88 84 LEU A N 1
ATOM 691 C CA . LEU A 1 84 ? 12.431 -8.605 -0.647 1.00 85.88 84 LEU A CA 1
ATOM 692 C C . LEU A 1 84 ? 11.626 -7.464 -1.264 1.00 85.88 84 LEU A C 1
ATOM 694 O O . LEU A 1 84 ? 11.491 -6.406 -0.654 1.00 85.88 84 LEU A O 1
ATOM 698 N N . ARG A 1 85 ? 11.043 -7.692 -2.446 1.00 87.25 85 ARG A N 1
ATOM 699 C CA . ARG A 1 85 ? 10.127 -6.728 -3.065 1.00 87.25 85 ARG A CA 1
ATOM 700 C C . ARG A 1 85 ? 8.901 -6.496 -2.182 1.00 87.25 85 ARG A C 1
ATOM 702 O O . ARG A 1 85 ? 8.541 -5.350 -1.944 1.00 87.25 85 ARG A O 1
ATOM 709 N N . ALA A 1 86 ? 8.297 -7.558 -1.650 1.00 89.56 86 ALA A N 1
ATOM 710 C CA . ALA A 1 86 ? 7.183 -7.438 -0.716 1.00 89.56 86 ALA A CA 1
ATOM 711 C C . ALA A 1 86 ? 7.590 -6.658 0.545 1.00 89.56 86 ALA A C 1
ATOM 713 O O . ALA A 1 86 ? 6.917 -5.694 0.897 1.00 89.56 86 ALA A O 1
ATOM 714 N N . LEU A 1 87 ? 8.722 -7.000 1.170 1.00 91.50 87 LEU A N 1
ATOM 715 C CA . LEU A 1 87 ? 9.256 -6.279 2.329 1.00 91.50 87 LEU A CA 1
ATOM 716 C C . LEU A 1 87 ? 9.405 -4.780 2.038 1.00 91.50 87 LEU A C 1
ATOM 718 O O . LEU A 1 87 ? 8.960 -3.954 2.833 1.00 91.50 87 LEU A O 1
ATOM 722 N N . TRP A 1 88 ? 9.972 -4.435 0.879 1.00 90.56 88 TRP A N 1
ATOM 723 C CA . TRP A 1 88 ? 10.120 -3.051 0.438 1.00 90.56 88 TRP A CA 1
ATOM 724 C C . TRP A 1 88 ? 8.775 -2.335 0.289 1.00 90.56 88 TRP A C 1
ATOM 726 O O . TRP A 1 88 ? 8.607 -1.242 0.821 1.00 90.56 88 TRP A O 1
ATOM 736 N N . VAL A 1 89 ? 7.791 -2.957 -0.363 1.00 91.38 89 VAL A N 1
ATOM 737 C CA . VAL A 1 89 ? 6.447 -2.380 -0.535 1.00 91.38 89 VAL A CA 1
ATOM 738 C C . VAL A 1 89 ? 5.761 -2.137 0.816 1.00 91.38 89 VAL A C 1
ATOM 740 O O . VAL A 1 89 ? 5.167 -1.075 1.019 1.00 91.38 89 VAL A O 1
ATOM 743 N N . PHE A 1 90 ? 5.862 -3.079 1.761 1.00 93.38 90 PHE A N 1
ATOM 744 C CA . PHE A 1 90 ? 5.306 -2.920 3.110 1.00 93.38 90 PHE A CA 1
ATOM 745 C C . PHE A 1 90 ? 6.027 -1.818 3.899 1.00 93.38 90 PHE A C 1
ATOM 747 O O . PHE A 1 90 ? 5.374 -1.000 4.547 1.00 93.38 90 PHE A O 1
ATOM 754 N N . PHE A 1 91 ? 7.358 -1.749 3.815 1.00 92.69 91 PHE A N 1
ATOM 755 C CA . PHE A 1 91 ? 8.147 -0.696 4.456 1.00 92.69 91 PHE A CA 1
ATOM 756 C C . PHE A 1 91 ? 7.800 0.686 3.896 1.00 92.69 91 PHE A C 1
ATOM 758 O O . PHE A 1 91 ? 7.486 1.606 4.648 1.00 92.69 91 PHE A O 1
ATOM 765 N N . PHE A 1 92 ? 7.796 0.820 2.570 1.00 91.06 92 PHE A N 1
ATOM 766 C CA . PHE A 1 92 ? 7.471 2.063 1.881 1.00 91.06 92 PHE A CA 1
ATOM 767 C C . PHE A 1 92 ? 6.053 2.532 2.225 1.00 91.06 92 PHE A C 1
ATOM 769 O O . PHE A 1 92 ? 5.841 3.705 2.526 1.00 91.06 92 PHE A O 1
ATOM 776 N N . SER A 1 93 ? 5.097 1.601 2.296 1.00 91.56 93 SER A N 1
ATOM 777 C CA . SER A 1 93 ? 3.733 1.901 2.739 1.00 91.56 93 SER A CA 1
ATOM 778 C C . SER A 1 93 ? 3.702 2.446 4.170 1.00 91.56 93 SER A C 1
ATOM 780 O O . SER A 1 93 ? 3.050 3.459 4.407 1.00 91.56 93 SER A O 1
ATOM 782 N N . ALA A 1 94 ? 4.464 1.872 5.108 1.00 92.94 94 ALA A N 1
ATOM 783 C CA . ALA A 1 94 ? 4.547 2.398 6.473 1.00 92.94 94 ALA A CA 1
ATOM 784 C C . ALA A 1 94 ? 5.045 3.850 6.519 1.00 92.94 94 ALA A C 1
ATOM 786 O O . ALA A 1 94 ? 4.488 4.669 7.251 1.00 92.94 94 ALA A O 1
ATOM 787 N N . VAL A 1 95 ? 6.058 4.187 5.713 1.00 92.12 95 VAL A N 1
ATOM 788 C CA . VAL A 1 95 ? 6.593 5.555 5.636 1.00 92.12 95 VAL A CA 1
ATOM 789 C C . VAL A 1 95 ? 5.552 6.523 5.077 1.00 92.12 95 VAL A C 1
ATOM 791 O O . VAL A 1 95 ? 5.340 7.584 5.663 1.00 92.12 95 VAL A O 1
ATOM 794 N N . PHE A 1 96 ? 4.862 6.154 3.995 1.00 90.31 96 PHE A N 1
ATOM 795 C CA . PHE A 1 96 ? 3.816 6.992 3.399 1.00 90.31 96 PHE A CA 1
ATOM 796 C C . PHE A 1 96 ? 2.647 7.223 4.353 1.00 90.31 96 PHE A C 1
ATOM 798 O O . PHE A 1 96 ? 2.194 8.357 4.506 1.00 90.31 96 PHE A O 1
ATOM 805 N N . HIS A 1 97 ? 2.192 6.179 5.044 1.00 90.19 97 HIS A N 1
ATOM 806 C CA . HIS A 1 97 ? 1.126 6.309 6.031 1.00 90.19 97 HIS A CA 1
ATOM 807 C C . HIS A 1 97 ? 1.557 7.174 7.223 1.00 90.19 97 HIS A C 1
ATOM 809 O O . HIS A 1 97 ? 0.801 8.045 7.651 1.00 90.19 97 HIS A O 1
ATOM 815 N N . ALA A 1 98 ? 2.788 7.021 7.718 1.00 91.88 98 ALA A N 1
ATOM 816 C CA . ALA A 1 98 ? 3.308 7.863 8.793 1.00 91.88 98 ALA A CA 1
ATOM 817 C C . ALA A 1 98 ? 3.427 9.338 8.375 1.00 91.88 98 ALA A C 1
ATOM 819 O O . ALA A 1 98 ? 3.070 10.229 9.149 1.00 91.88 98 ALA A O 1
ATOM 820 N N . ALA A 1 99 ? 3.890 9.601 7.150 1.00 90.81 99 ALA A N 1
ATOM 821 C CA . ALA A 1 99 ? 3.972 10.946 6.589 1.00 90.81 99 ALA A CA 1
ATOM 822 C C . ALA A 1 99 ? 2.580 11.574 6.414 1.00 90.81 99 ALA A C 1
ATOM 824 O O . ALA A 1 99 ? 2.371 12.713 6.831 1.00 90.81 99 ALA A O 1
ATOM 825 N N . ALA A 1 100 ? 1.612 10.822 5.882 1.00 87.88 100 ALA A N 1
ATOM 826 C CA . ALA A 1 100 ? 0.232 11.276 5.720 1.00 87.88 100 ALA A CA 1
ATOM 827 C C . ALA A 1 100 ? -0.429 11.598 7.069 1.00 87.88 100 ALA A C 1
ATOM 829 O O . ALA A 1 100 ? -1.041 12.653 7.218 1.00 87.88 100 ALA A O 1
ATOM 830 N N . ASN A 1 101 ? -0.250 10.742 8.079 1.00 89.81 101 ASN A N 1
ATOM 831 C CA . ASN A 1 101 ? -0.776 10.985 9.423 1.00 89.81 101 ASN A CA 1
ATOM 832 C C . ASN A 1 101 ? -0.122 12.200 10.092 1.00 89.81 101 ASN A C 1
ATOM 834 O O . ASN A 1 101 ? -0.797 12.970 10.776 1.00 89.81 101 ASN A O 1
ATOM 838 N N . CYS A 1 102 ? 1.181 12.397 9.877 1.00 90.12 102 CYS A N 1
ATOM 839 C CA . CYS A 1 102 ? 1.881 13.588 10.342 1.00 90.12 102 CYS A CA 1
ATOM 840 C C . CYS A 1 102 ? 1.316 14.853 9.677 1.00 90.12 102 CYS A C 1
ATOM 842 O O . CYS A 1 102 ? 1.005 15.815 10.372 1.00 90.12 102 CYS A O 1
ATOM 844 N N . ALA A 1 103 ? 1.103 14.830 8.359 1.00 89.19 103 ALA A N 1
ATOM 845 C CA . ALA A 1 103 ? 0.555 15.962 7.615 1.00 89.19 103 ALA A CA 1
ATOM 846 C C . ALA A 1 103 ? -0.905 16.281 7.986 1.00 89.19 103 ALA A C 1
ATOM 848 O O . ALA A 1 103 ? -1.266 17.449 8.088 1.00 89.19 103 ALA A O 1
ATOM 849 N N . GLN A 1 104 ? -1.742 15.263 8.208 1.00 86.75 104 GLN A N 1
ATOM 850 C CA . GLN A 1 104 ? -3.167 15.445 8.512 1.00 86.75 104 GLN A CA 1
ATOM 851 C C . GLN A 1 104 ? -3.432 15.786 9.981 1.00 86.75 104 GLN A C 1
ATOM 853 O O . GLN A 1 104 ? -4.304 16.598 10.278 1.00 86.75 104 GLN A O 1
ATOM 858 N N . PHE A 1 105 ? -2.708 15.154 10.908 1.00 87.88 105 PHE A N 1
ATOM 859 C CA . PHE A 1 105 ? -3.020 15.211 12.341 1.00 87.88 105 PHE A CA 1
ATOM 860 C C . PHE A 1 105 ? -1.901 15.816 13.194 1.00 87.88 105 PHE A C 1
ATOM 862 O O . PHE A 1 105 ? -2.057 15.912 14.412 1.00 87.88 105 PHE A O 1
ATOM 869 N N . GLY A 1 106 ? -0.755 16.171 12.603 1.00 87.44 106 GLY A N 1
ATOM 870 C CA . GLY A 1 106 ? 0.410 16.701 13.321 1.00 87.44 106 GLY A CA 1
ATOM 871 C C . GLY A 1 106 ? 1.072 15.696 14.269 1.00 87.44 106 GLY A C 1
ATOM 872 O O . GLY A 1 106 ? 1.842 16.087 15.144 1.00 87.44 106 GLY A O 1
ATOM 873 N N . ARG A 1 107 ? 0.746 14.400 14.160 1.00 80.62 107 ARG A N 1
ATOM 874 C CA . ARG A 1 107 ? 1.202 13.360 15.092 1.00 80.62 107 ARG A CA 1
ATOM 875 C C . ARG A 1 107 ? 2.075 12.336 14.372 1.00 80.62 107 ARG A C 1
ATOM 877 O O . ARG A 1 107 ? 1.539 11.529 13.612 1.00 80.62 107 ARG A O 1
ATOM 884 N N . PRO A 1 108 ? 3.391 12.296 14.638 1.00 79.12 108 PRO A N 1
ATOM 885 C CA . PRO A 1 108 ? 4.235 11.246 14.096 1.00 79.12 108 PRO A CA 1
ATOM 886 C C . PRO A 1 108 ? 3.862 9.910 14.748 1.00 79.12 108 PRO A C 1
ATOM 888 O O . PRO A 1 108 ? 3.913 9.752 15.967 1.00 79.12 108 PRO A O 1
ATOM 891 N N . ASN A 1 109 ? 3.478 8.926 13.938 1.00 90.38 109 ASN A N 1
ATOM 892 C CA . ASN A 1 109 ? 3.097 7.591 14.403 1.00 90.38 109 ASN A CA 1
ATOM 893 C C . ASN A 1 109 ? 3.895 6.471 13.716 1.00 90.38 109 ASN A C 1
ATOM 895 O O . ASN A 1 109 ? 3.466 5.318 13.713 1.00 90.38 109 ASN A O 1
ATOM 899 N N . MET A 1 110 ? 5.095 6.799 13.223 1.00 92.06 110 MET A N 1
ATOM 900 C CA . MET A 1 110 ? 5.995 5.904 12.486 1.00 92.06 110 MET A CA 1
ATOM 901 C C . MET A 1 110 ? 6.152 4.524 13.134 1.00 92.06 110 MET A C 1
ATOM 903 O O . MET A 1 110 ? 6.037 3.516 12.452 1.00 92.06 110 MET A O 1
ATOM 907 N N . ALA A 1 111 ? 6.359 4.450 14.452 1.00 93.06 111 ALA A N 1
ATOM 908 C CA . ALA A 1 111 ? 6.521 3.164 15.135 1.00 93.06 111 ALA A CA 1
ATOM 909 C C . ALA A 1 111 ? 5.266 2.276 15.044 1.00 93.06 111 ALA A C 1
ATOM 911 O O . ALA A 1 111 ? 5.375 1.060 14.900 1.00 93.06 111 ALA A O 1
ATOM 912 N N . LYS A 1 112 ? 4.070 2.877 15.112 1.00 93.50 112 LYS A N 1
ATOM 913 C CA . LYS A 1 112 ? 2.797 2.151 14.998 1.00 93.50 112 LYS A CA 1
ATOM 914 C C . LYS A 1 112 ? 2.569 1.681 13.566 1.00 93.50 112 LYS A C 1
ATOM 916 O O . LYS A 1 112 ? 2.220 0.519 13.377 1.00 93.50 112 LYS A O 1
ATOM 921 N N . GLU A 1 113 ? 2.831 2.547 12.589 1.00 94.50 113 GLU A N 1
ATOM 922 C CA . GLU A 1 113 ? 2.733 2.205 11.165 1.00 94.50 113 GLU A CA 1
ATOM 923 C C . GLU A 1 113 ? 3.723 1.093 10.803 1.00 94.50 113 GLU A C 1
ATOM 925 O O . GLU A 1 113 ? 3.333 0.058 10.269 1.00 94.50 113 GLU A O 1
ATOM 930 N N . MET A 1 114 ? 4.990 1.234 11.200 1.00 95.19 114 MET A N 1
ATOM 931 C CA . MET A 1 114 ? 6.017 0.221 10.966 1.00 95.19 114 MET A CA 1
ATOM 932 C C . MET A 1 114 ? 5.626 -1.121 11.582 1.00 95.19 114 MET A C 1
ATOM 934 O O . MET A 1 114 ? 5.678 -2.149 10.911 1.00 95.19 114 MET A O 1
ATOM 938 N N . LYS A 1 115 ? 5.163 -1.124 12.840 1.00 95.94 115 LYS A N 1
ATOM 939 C CA . LYS A 1 115 ? 4.696 -2.346 13.505 1.00 95.94 115 LYS A CA 1
ATOM 940 C C . LYS A 1 115 ? 3.547 -3.001 12.739 1.00 95.94 115 LYS A C 1
ATOM 942 O O . LYS A 1 115 ? 3.560 -4.216 12.569 1.00 95.94 115 LYS A O 1
ATOM 947 N N . PHE A 1 116 ? 2.573 -2.219 12.276 1.00 95.06 116 PHE A N 1
ATOM 948 C CA . PHE A 1 116 ? 1.434 -2.732 11.520 1.00 95.06 116 PHE A CA 1
ATOM 949 C C . PHE A 1 116 ? 1.871 -3.374 10.197 1.00 95.06 116 PHE A C 1
ATOM 951 O O . PHE A 1 116 ? 1.580 -4.548 9.961 1.00 95.06 116 PHE A O 1
ATOM 958 N N . PHE A 1 117 ? 2.604 -2.650 9.349 1.00 95.62 117 PHE A N 1
ATOM 959 C CA . PHE A 1 117 ? 2.981 -3.156 8.027 1.00 95.62 117 PHE A CA 1
ATOM 960 C C . PHE A 1 117 ? 4.007 -4.295 8.102 1.00 95.62 117 PHE A C 1
ATOM 962 O O . PHE A 1 117 ? 3.880 -5.265 7.358 1.00 95.62 117 PHE A O 1
ATOM 969 N N . MET A 1 118 ? 4.975 -4.247 9.023 1.00 96.25 118 MET A N 1
ATOM 970 C CA . MET A 1 118 ? 5.953 -5.335 9.181 1.00 96.25 118 MET A CA 1
ATOM 971 C C . MET A 1 118 ? 5.317 -6.614 9.732 1.00 96.25 118 MET A C 1
ATOM 973 O O . MET A 1 118 ? 5.673 -7.706 9.292 1.00 96.25 118 MET A O 1
ATOM 977 N N . ALA A 1 119 ? 4.338 -6.505 10.637 1.00 96.31 119 ALA A N 1
ATOM 978 C CA . ALA A 1 119 ? 3.577 -7.668 11.091 1.00 96.31 119 ALA A CA 1
ATOM 979 C C . ALA A 1 119 ? 2.772 -8.298 9.943 1.00 96.31 119 ALA A C 1
ATOM 981 O O . ALA A 1 119 ? 2.783 -9.518 9.785 1.00 96.31 119 ALA A O 1
ATOM 982 N N . ASN A 1 120 ? 2.130 -7.480 9.101 1.00 95.62 120 ASN A N 1
ATOM 983 C CA . ASN A 1 120 ? 1.418 -7.975 7.921 1.00 95.62 120 ASN A CA 1
ATOM 984 C C . ASN A 1 120 ? 2.367 -8.658 6.928 1.00 95.62 120 ASN A C 1
ATOM 986 O O . ASN A 1 120 ? 2.042 -9.736 6.437 1.00 95.62 120 ASN A O 1
ATOM 990 N N . PHE A 1 121 ? 3.547 -8.081 6.673 1.00 95.50 121 PHE A N 1
ATOM 991 C CA . PHE A 1 121 ? 4.573 -8.717 5.846 1.00 95.50 121 PHE A CA 1
ATOM 992 C C . PHE A 1 121 ? 4.975 -10.089 6.399 1.00 95.50 121 PHE A C 1
ATOM 994 O O . PHE A 1 121 ? 4.994 -11.060 5.646 1.00 95.50 121 PHE A O 1
ATOM 1001 N N . ALA A 1 122 ? 5.258 -10.186 7.702 1.00 95.62 122 ALA A N 1
ATOM 1002 C CA . ALA A 1 122 ? 5.672 -11.439 8.328 1.00 95.62 122 ALA A CA 1
ATOM 1003 C C . ALA A 1 122 ? 4.610 -12.539 8.164 1.00 95.62 122 ALA A C 1
ATOM 1005 O O . ALA A 1 122 ? 4.942 -13.657 7.776 1.00 95.62 122 ALA A O 1
ATOM 1006 N N . VAL A 1 123 ? 3.332 -12.207 8.377 1.00 95.69 123 VAL A N 1
ATOM 1007 C CA . VAL A 1 123 ? 2.217 -13.141 8.157 1.00 95.69 123 VAL A CA 1
ATOM 1008 C C . VAL A 1 123 ? 2.104 -13.514 6.678 1.00 95.69 123 VAL A C 1
ATOM 1010 O O . VAL A 1 123 ? 2.084 -14.696 6.353 1.00 95.69 123 VAL A O 1
ATOM 1013 N N . CYS A 1 124 ? 2.133 -12.537 5.765 1.00 94.00 124 CYS A N 1
ATOM 1014 C CA . CYS A 1 124 ? 2.099 -12.799 4.322 1.00 94.00 124 CYS A CA 1
ATOM 1015 C C . CYS A 1 124 ? 3.270 -13.670 3.853 1.00 94.00 124 CYS A C 1
ATOM 1017 O O . CYS A 1 124 ? 3.125 -14.401 2.877 1.00 94.00 124 CYS A O 1
ATOM 1019 N N . HIS A 1 125 ? 4.442 -13.571 4.483 1.00 92.69 125 HIS A N 1
ATOM 1020 C CA . HIS A 1 125 ? 5.607 -14.388 4.155 1.00 92.69 125 HIS A CA 1
ATOM 1021 C C . HIS A 1 125 ? 5.471 -15.817 4.692 1.00 92.69 125 HIS A C 1
ATOM 1023 O O . HIS A 1 125 ? 5.827 -16.757 3.987 1.00 92.69 125 HIS A O 1
ATOM 1029 N N . ALA A 1 126 ? 4.913 -15.975 5.895 1.00 93.56 126 ALA A N 1
ATOM 1030 C CA . ALA A 1 126 ? 4.670 -17.271 6.524 1.00 93.56 126 ALA A CA 1
ATOM 1031 C C . ALA A 1 126 ? 3.510 -18.057 5.886 1.00 93.56 126 ALA A C 1
ATOM 1033 O O . ALA A 1 126 ? 3.477 -19.281 5.982 1.00 93.56 126 ALA A O 1
ATOM 1034 N N . GLU A 1 127 ? 2.562 -17.377 5.238 1.00 92.88 127 GLU A N 1
ATOM 1035 C CA . GLU A 1 127 ? 1.468 -18.026 4.515 1.00 92.88 127 GLU A CA 1
ATOM 1036 C C . GLU A 1 127 ? 1.989 -18.955 3.400 1.00 92.88 127 GLU A C 1
ATOM 1038 O O . GLU A 1 127 ? 2.851 -18.592 2.599 1.00 92.88 127 GLU A O 1
ATOM 1043 N N . THR A 1 128 ? 1.447 -20.167 3.323 1.00 82.62 128 THR A N 1
ATOM 1044 C CA . THR A 1 128 ? 1.810 -21.179 2.310 1.00 82.62 128 THR A CA 1
ATOM 1045 C C . THR A 1 128 ? 0.744 -21.370 1.232 1.00 82.62 128 THR A C 1
ATOM 1047 O O . THR A 1 128 ? 0.929 -22.182 0.329 1.00 82.62 128 THR A O 1
ATOM 1050 N N . VAL A 1 129 ? -0.356 -20.621 1.342 1.00 67.12 129 VAL A N 1
ATOM 1051 C CA . VAL A 1 129 ? -1.473 -20.568 0.388 1.00 67.12 129 VAL A CA 1
ATOM 1052 C C . VAL A 1 129 ? -1.112 -19.909 -0.937 1.00 67.12 129 VAL A C 1
ATOM 1054 O O . VAL A 1 129 ? -0.222 -19.017 -0.960 1.00 67.12 129 VAL A O 1
#

Mean predicted aligned error: 5.76 Å

InterPro domains:
  IPR032805 Wax synthase domain [PF13813] (31-118)

Nearest PDB structures (foldseek):
  3d4x-assembly1_A  TM=4.768E-01  e=7.011E+00  Felis catus

Organism: NCBI:txid260671